Protein AF-A0A849US17-F1 (afdb_monomer_lite)

Foldseek 3Di:
DDDDDDPPPPPPPPPPPPPPPPAQWEWEAALQWIDIVNHTCRPFQFLVSVCVRLDDFDDWDFDCWIWTHRQVAFKIWTFHDDPSHGPRHTFKIKFFQDDDPDDPRGHNDHHPHWYYYHHDTDHQAQAPVNCCVVLVVWDWDDDPDPQWIWTDDNQKIKIFHADPVRTGGMIMMGGRPDD

Radius of gyration: 21.94 Å; chains: 1; bounding box: 44×70×73 Å

pLDDT: mean 89.47, std 14.41, range [40.84, 98.69]

Sequence (179 aa):
MKFLFSLLTFFLFQYSNAQFASSKMQVTIKDGKVKLNKKDVSKEWKLATFTAVIDTFCRKKEGTNKIYTYDNIGVVLFEQTMNKIPTGLVSEFQLYLDGVESNKIVPKSFYEGKLTIEKMDITRNTTIEELRKKLAFFKEIETDEDDKYRFSKDGIYIYFLYNATKKLSKVTFGKDLVK

Secondary structure (DSSP, 8-state):
----------------------PPPEEEEETTEEEETTEE-TTT-BHHHHHHHH---SEEE-SSEEEEEEGGGTEEEEEEEETTEEEEEEEEEEEE-S-----TTS-SS---SEEEETTEEE-TT--HHHHHHHTTTSEEE--SSTTEEEEEETTEEEEEEE-TTS-EEEEEEEE----

Structure (mmCIF, N/CA/C/O backbone):
data_AF-A0A849US17-F1
#
_entry.id   AF-A0A849US17-F1
#
loop_
_atom_site.group_PDB
_atom_site.id
_atom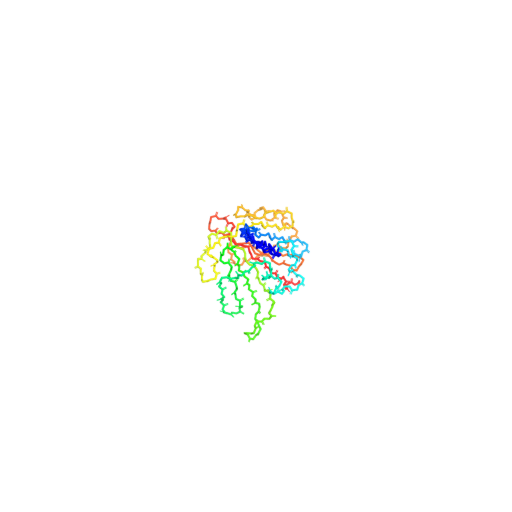_site.type_symbol
_atom_site.label_atom_id
_atom_site.label_alt_id
_atom_site.label_comp_id
_atom_site.label_asym_id
_atom_site.label_entity_id
_atom_site.label_seq_id
_atom_site.pdbx_PDB_ins_code
_atom_site.Cartn_x
_atom_site.Cartn_y
_atom_site.Cartn_z
_atom_site.occupancy
_atom_site.B_iso_or_equiv
_atom_site.auth_seq_id
_atom_site.auth_comp_id
_atom_site.auth_asym_id
_atom_site.auth_atom_id
_atom_site.pdbx_PDB_model_num
ATOM 1 N N . MET A 1 1 ? -21.268 -54.179 -53.912 1.00 40.84 1 MET A N 1
ATOM 2 C CA . MET A 1 1 ? -21.354 -52.706 -53.798 1.00 40.84 1 MET A CA 1
ATOM 3 C C . MET A 1 1 ? -21.299 -52.329 -52.323 1.00 40.84 1 MET A C 1
ATOM 5 O O . MET A 1 1 ? -22.245 -52.621 -51.609 1.00 40.84 1 MET A O 1
ATOM 9 N N . LYS A 1 2 ? -20.170 -51.789 -51.842 1.00 46.28 2 LYS A N 1
ATOM 10 C CA . LYS A 1 2 ? -19.992 -51.326 -50.454 1.00 46.28 2 LYS A CA 1
ATOM 11 C C . LYS A 1 2 ? -20.189 -49.807 -50.429 1.00 46.28 2 LYS A C 1
ATOM 13 O O . LYS A 1 2 ? -19.386 -49.096 -51.022 1.00 46.28 2 LYS A O 1
ATOM 18 N N . PHE A 1 3 ? -21.257 -49.336 -49.789 1.00 49.91 3 PHE A N 1
ATOM 19 C CA . PHE A 1 3 ? -21.486 -47.916 -49.512 1.00 49.91 3 PHE A CA 1
ATOM 20 C C . PHE A 1 3 ? -20.742 -47.546 -48.224 1.00 49.91 3 PHE A C 1
ATOM 22 O O . PHE A 1 3 ? -21.048 -48.073 -47.156 1.00 49.91 3 PHE A O 1
ATOM 29 N N . LEU A 1 4 ? -19.727 -46.690 -48.342 1.00 58.16 4 LEU A N 1
ATOM 30 C CA . LEU A 1 4 ? -18.920 -46.213 -47.224 1.00 58.16 4 LEU A CA 1
ATOM 31 C C . LEU A 1 4 ? -19.594 -44.967 -46.626 1.00 58.16 4 LEU A C 1
ATOM 33 O O . LEU A 1 4 ? -19.618 -43.903 -47.240 1.00 58.16 4 LEU A O 1
ATOM 37 N N . PHE A 1 5 ? -20.169 -45.130 -45.437 1.00 52.62 5 PHE A N 1
ATOM 38 C CA . PHE A 1 5 ? -20.677 -44.054 -44.588 1.00 52.62 5 PHE A CA 1
ATOM 39 C C . PHE A 1 5 ? -19.488 -43.244 -44.050 1.00 52.62 5 PHE A C 1
ATOM 41 O O . PHE A 1 5 ? -18.751 -43.726 -43.192 1.00 52.62 5 PHE A O 1
ATOM 48 N N . SER A 1 6 ? -19.293 -42.017 -44.537 1.00 55.62 6 SER A N 1
ATOM 49 C CA . SER A 1 6 ? -18.370 -41.059 -43.921 1.00 55.62 6 SER A CA 1
ATOM 50 C C . SER A 1 6 ? -19.176 -40.121 -43.027 1.00 55.62 6 SER A C 1
ATOM 52 O O . SER A 1 6 ? -19.720 -39.117 -43.482 1.00 55.62 6 SER A O 1
ATOM 54 N N . LEU A 1 7 ? -19.303 -40.494 -41.752 1.00 56.94 7 LEU A N 1
ATOM 55 C CA . LEU A 1 7 ? -19.938 -39.682 -40.718 1.00 56.94 7 LEU A CA 1
ATOM 56 C C . LEU A 1 7 ? -18.954 -38.575 -40.305 1.00 56.94 7 LEU A C 1
ATOM 58 O O . LEU A 1 7 ? -18.021 -38.801 -39.539 1.00 56.94 7 LEU A O 1
ATOM 62 N N . LEU A 1 8 ? -19.131 -37.387 -40.882 1.00 54.72 8 LEU A N 1
ATOM 63 C CA . LEU A 1 8 ? -18.351 -36.193 -40.575 1.00 54.72 8 LEU A CA 1
ATOM 64 C C . LEU A 1 8 ? -18.860 -35.590 -39.256 1.00 54.72 8 LEU A C 1
ATOM 66 O O . LEU A 1 8 ? -19.790 -34.786 -39.239 1.00 54.72 8 LEU A O 1
ATOM 70 N N . THR A 1 9 ? -18.280 -36.010 -38.134 1.00 58.69 9 THR A N 1
ATOM 71 C CA . THR A 1 9 ? -18.615 -35.480 -36.807 1.00 58.69 9 THR A CA 1
ATOM 72 C C . THR A 1 9 ? -17.998 -34.089 -36.641 1.00 58.69 9 THR A C 1
ATOM 74 O O . THR A 1 9 ? -16.831 -33.941 -36.285 1.00 58.69 9 THR A O 1
ATOM 77 N N . PHE A 1 10 ? -18.785 -33.052 -36.925 1.00 57.28 10 PHE A N 1
ATOM 78 C CA . PHE A 1 10 ? -18.438 -31.658 -36.653 1.00 57.28 10 PHE A CA 1
ATOM 79 C C . PHE A 1 10 ? -18.454 -31.429 -35.129 1.00 57.28 10 PHE A C 1
ATOM 81 O O . PHE A 1 10 ? -19.503 -31.195 -34.529 1.00 57.28 10 PHE A O 1
ATOM 88 N N . PHE A 1 11 ? -17.292 -31.531 -34.479 1.00 61.31 11 PHE A N 1
ATOM 89 C CA . PHE A 1 11 ? -17.113 -31.086 -33.095 1.00 61.31 11 PHE A C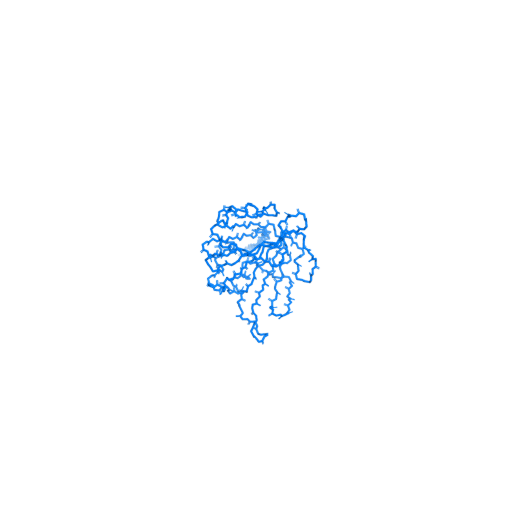A 1
ATOM 90 C C . PHE A 1 11 ? -17.158 -29.553 -33.074 1.00 61.31 11 PHE A C 1
ATOM 92 O O . PHE A 1 11 ? -16.154 -28.872 -33.282 1.00 61.31 11 PHE A O 1
ATOM 99 N N . LEU A 1 12 ? -18.350 -29.001 -32.845 1.00 53.06 12 LEU A N 1
ATOM 100 C CA . LEU A 1 12 ? -18.535 -27.605 -32.466 1.00 53.06 12 LEU A CA 1
ATOM 101 C C . LEU A 1 12 ? -17.894 -27.399 -31.087 1.00 53.06 12 LEU A C 1
ATOM 103 O O . LEU A 1 12 ? -18.535 -27.584 -30.055 1.00 53.06 12 LEU A O 1
ATOM 107 N N . PHE A 1 13 ? -16.612 -27.029 -31.070 1.00 58.12 13 PHE A N 1
ATOM 108 C CA . PHE A 1 13 ? -15.973 -26.449 -29.894 1.00 58.12 13 PHE A CA 1
ATOM 109 C C . PHE A 1 13 ? -16.652 -25.110 -29.609 1.00 58.12 13 PHE A C 1
ATOM 111 O O . PHE A 1 13 ? -16.282 -24.069 -30.152 1.00 58.12 13 PHE A O 1
ATOM 118 N N . GLN A 1 14 ? -17.680 -25.139 -28.762 1.00 56.31 14 GLN A N 1
ATOM 119 C CA . GLN A 1 14 ? -18.160 -23.934 -28.111 1.00 56.31 14 GLN A CA 1
ATOM 120 C C . GLN A 1 14 ? -17.055 -23.464 -27.168 1.00 56.31 14 GLN A C 1
ATOM 122 O O . GLN A 1 14 ? -16.925 -23.938 -26.041 1.00 56.31 14 GLN A O 1
ATOM 127 N N . TYR A 1 15 ? -16.216 -22.552 -27.659 1.00 57.41 15 TYR A N 1
ATOM 128 C CA . TYR A 1 15 ? -15.386 -21.721 -26.805 1.00 57.41 15 TYR A CA 1
ATOM 129 C C . TYR A 1 15 ? -16.328 -20.832 -25.999 1.00 57.41 15 TYR A C 1
ATOM 131 O O . TYR A 1 15 ? -16.672 -19.720 -26.398 1.00 57.41 15 TYR A O 1
ATOM 139 N N . SER A 1 16 ? -16.784 -21.354 -24.864 1.00 57.00 16 SER A N 1
ATOM 140 C CA . SER A 1 16 ? -17.356 -20.549 -23.801 1.00 57.00 16 SER A CA 1
ATOM 141 C C . SER A 1 16 ? -16.271 -19.565 -23.387 1.00 57.00 16 SER A C 1
ATOM 143 O O . SER A 1 16 ? -15.358 -19.914 -22.638 1.00 57.00 16 SER A O 1
ATOM 145 N N . ASN A 1 17 ? -16.341 -18.343 -23.913 1.00 51.09 17 ASN A N 1
ATOM 146 C CA . ASN A 1 17 ? -15.622 -17.207 -23.364 1.00 51.09 17 ASN A CA 1
ATOM 147 C C . ASN A 1 17 ? -16.174 -17.003 -21.956 1.00 51.09 17 ASN A C 1
ATOM 149 O O . ASN A 1 17 ? -17.122 -16.247 -21.751 1.00 51.09 17 ASN A O 1
ATOM 153 N N . ALA A 1 18 ? -15.626 -17.737 -20.988 1.00 55.88 18 ALA A N 1
ATOM 154 C CA . ALA A 1 18 ? -15.801 -17.426 -19.591 1.00 55.88 18 ALA A CA 1
ATOM 155 C C . ALA A 1 18 ? -15.262 -16.005 -19.436 1.00 55.88 18 ALA A C 1
ATOM 157 O O . ALA A 1 18 ? -14.050 -15.789 -19.431 1.00 55.88 18 ALA A O 1
ATOM 158 N N . GLN A 1 19 ? -16.166 -15.023 -19.396 1.00 47.62 19 GLN A N 1
ATOM 159 C CA . GLN A 1 19 ? -15.851 -13.707 -18.873 1.00 47.62 19 GLN A CA 1
ATOM 160 C C . GLN A 1 19 ? -15.371 -13.968 -17.454 1.00 47.62 19 GLN A C 1
ATOM 162 O O . GLN A 1 19 ? -16.170 -14.188 -16.544 1.00 47.62 19 GLN A O 1
ATOM 167 N N . PHE A 1 20 ? -14.052 -14.038 -17.285 1.00 50.91 20 PHE A N 1
ATOM 168 C CA . PHE A 1 20 ? -13.435 -14.027 -15.979 1.00 50.91 20 PHE A CA 1
ATOM 169 C C . PHE A 1 20 ? -13.893 -12.722 -15.344 1.00 50.91 20 PHE A C 1
ATOM 171 O O . PHE A 1 20 ? -13.407 -11.645 -15.689 1.00 50.91 20 PHE A O 1
ATOM 178 N N . ALA A 1 21 ? -14.895 -12.811 -14.469 1.00 53.50 21 ALA A N 1
ATOM 179 C CA . ALA A 1 21 ? -15.213 -11.735 -13.560 1.00 53.50 21 ALA A CA 1
ATOM 180 C C . ALA A 1 21 ? -13.905 -11.456 -12.825 1.00 53.50 21 ALA A C 1
ATOM 182 O O . ALA A 1 21 ? -13.436 -12.305 -12.066 1.00 53.50 21 ALA A O 1
ATOM 183 N N . SER A 1 22 ? -13.268 -10.330 -13.153 1.00 60.19 22 SER A N 1
ATOM 184 C CA . SER A 1 22 ? -12.013 -9.924 -12.537 1.00 60.19 22 SER A CA 1
ATOM 185 C C . SER A 1 22 ? -12.240 -9.922 -11.033 1.00 60.19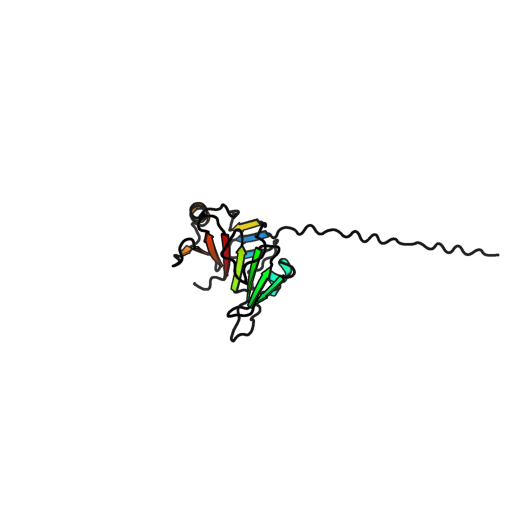 22 SER A C 1
ATOM 187 O O . SER A 1 22 ? -12.990 -9.097 -10.502 1.00 60.19 22 SER A O 1
ATOM 189 N N . SER A 1 23 ? -11.696 -10.927 -10.346 1.00 71.69 23 SER A N 1
ATOM 190 C CA . SER A 1 23 ? -11.844 -11.028 -8.905 1.00 71.69 23 SER A CA 1
ATOM 191 C C . SER A 1 23 ? -11.156 -9.808 -8.314 1.00 71.69 23 SER A C 1
ATOM 193 O O . SER A 1 23 ? -9.948 -9.641 -8.502 1.00 71.69 23 SER A O 1
ATOM 195 N N . LYS A 1 24 ? -11.917 -8.947 -7.630 1.00 90.31 24 LYS A N 1
ATOM 196 C CA . LYS A 1 24 ? -11.373 -7.749 -6.985 1.00 90.31 24 LYS A CA 1
ATOM 197 C C . LYS A 1 24 ? -10.162 -8.135 -6.131 1.00 90.31 24 LYS A C 1
ATOM 199 O O . LYS A 1 24 ? -10.240 -9.074 -5.339 1.00 90.31 24 LYS A O 1
ATOM 204 N N . MET A 1 25 ? -9.046 -7.427 -6.312 1.00 94.50 25 MET A N 1
ATOM 205 C CA . MET A 1 25 ? -7.788 -7.745 -5.635 1.00 94.50 25 MET A CA 1
ATOM 206 C C . MET A 1 25 ? -7.960 -7.686 -4.109 1.00 94.50 25 MET A C 1
ATOM 208 O O . MET A 1 25 ? -8.595 -6.778 -3.578 1.00 94.50 25 MET A O 1
ATOM 212 N N . GLN A 1 26 ? -7.387 -8.650 -3.394 1.00 97.25 26 GLN A N 1
ATOM 213 C CA . GLN A 1 26 ? -7.328 -8.664 -1.937 1.00 97.25 26 GLN A CA 1
ATOM 214 C C . GLN A 1 26 ? -5.890 -8.446 -1.473 1.00 97.25 26 GLN A C 1
ATOM 216 O O . GLN A 1 26 ? -4.991 -9.182 -1.878 1.00 97.25 26 GLN A O 1
ATOM 221 N N . VAL A 1 27 ? -5.694 -7.496 -0.563 1.00 98.25 27 VAL A N 1
ATOM 222 C CA . VAL A 1 27 ? -4.427 -7.230 0.120 1.00 98.25 27 VAL A CA 1
ATOM 223 C C . VAL A 1 27 ? -4.577 -7.573 1.596 1.00 98.25 27 VAL A C 1
ATOM 225 O O . VAL A 1 27 ? -5.538 -7.171 2.250 1.00 98.25 27 VAL A O 1
ATOM 228 N N . THR A 1 28 ? -3.634 -8.331 2.142 1.00 98.56 28 THR A N 1
ATOM 229 C CA . THR A 1 28 ? -3.574 -8.632 3.576 1.00 98.56 28 THR A CA 1
ATOM 230 C C . THR A 1 28 ? -2.171 -8.386 4.101 1.00 98.56 28 THR A C 1
ATOM 232 O O . THR A 1 28 ? -1.224 -8.973 3.584 1.00 98.56 28 THR A O 1
ATOM 235 N N . ILE A 1 29 ? -2.045 -7.560 5.137 1.00 98.38 29 ILE A N 1
ATOM 236 C CA . ILE A 1 29 ? -0.789 -7.303 5.848 1.00 98.38 29 ILE A CA 1
ATOM 237 C C . ILE A 1 29 ? -0.943 -7.847 7.264 1.00 98.38 29 ILE A C 1
ATOM 239 O O . ILE A 1 29 ? -1.827 -7.398 7.982 1.00 98.38 29 ILE A O 1
ATOM 243 N N . LYS A 1 30 ? -0.147 -8.836 7.663 1.00 98.12 30 LYS A N 1
ATOM 244 C CA . LYS A 1 30 ? -0.261 -9.478 8.981 1.00 98.12 30 LYS A CA 1
ATOM 245 C C . LYS A 1 30 ? 1.071 -10.087 9.402 1.00 98.12 30 LYS A C 1
ATOM 247 O O . LYS A 1 30 ? 1.660 -10.814 8.603 1.00 98.12 30 LYS A O 1
ATOM 252 N N . ASP A 1 31 ? 1.504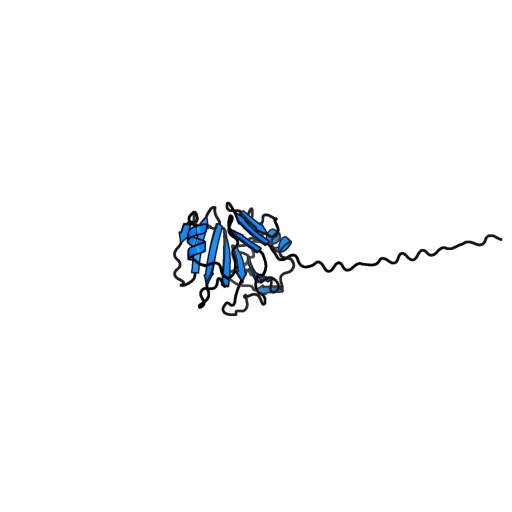 -9.840 10.640 1.00 96.31 31 ASP A N 1
ATOM 253 C CA . ASP A 1 31 ? 2.729 -10.423 11.219 1.00 96.31 31 ASP A CA 1
ATOM 254 C C . ASP A 1 31 ? 3.959 -10.242 10.299 1.00 96.31 31 ASP A C 1
ATOM 256 O O . ASP A 1 31 ? 4.653 -11.201 9.950 1.00 96.31 31 ASP A O 1
ATOM 260 N N . GLY A 1 32 ? 4.157 -9.019 9.792 1.00 95.00 32 GLY A N 1
ATOM 261 C CA . GLY A 1 32 ? 5.248 -8.675 8.867 1.00 95.00 32 GLY A CA 1
ATOM 262 C C . GLY A 1 32 ? 5.119 -9.246 7.449 1.00 95.00 32 GLY A C 1
ATOM 263 O O . GLY A 1 32 ? 6.008 -9.050 6.622 1.00 95.00 32 GLY A O 1
ATOM 264 N N . LYS A 1 33 ? 4.024 -9.950 7.134 1.00 97.44 33 LYS A N 1
ATOM 265 C CA . LYS A 1 33 ? 3.792 -10.556 5.818 1.00 97.44 33 LYS A CA 1
ATOM 266 C C . LYS A 1 33 ? 2.760 -9.789 5.019 1.00 97.44 33 LYS A C 1
ATOM 268 O O . LYS A 1 33 ? 1.726 -9.389 5.544 1.00 97.44 33 LYS A O 1
ATOM 273 N N . VAL A 1 34 ? 3.003 -9.681 3.720 1.00 98.12 34 VAL A N 1
ATOM 274 C CA . VAL A 1 34 ? 2.078 -9.104 2.740 1.00 98.12 34 VAL A CA 1
ATOM 275 C C . VAL A 1 34 ? 1.605 -10.209 1.812 1.00 98.12 34 VAL A C 1
ATOM 277 O O . VAL A 1 34 ? 2.415 -10.912 1.203 1.00 98.12 34 VAL A O 1
ATOM 280 N N . LYS A 1 35 ? 0.287 -10.346 1.677 1.00 98.12 35 LYS A N 1
ATOM 281 C CA . LYS A 1 35 ? -0.354 -11.254 0.729 1.00 98.12 35 LYS A CA 1
ATOM 282 C C . LYS A 1 35 ? -1.221 -10.488 -0.257 1.00 98.12 35 LYS A C 1
ATOM 284 O O . LYS A 1 35 ? -2.025 -9.657 0.155 1.00 98.12 35 LYS A O 1
ATOM 289 N N . LEU A 1 36 ? -1.106 -10.843 -1.533 1.00 96.88 36 LEU A N 1
ATOM 290 C CA . LEU A 1 36 ? -1.983 -10.395 -2.614 1.00 96.88 36 LEU A CA 1
ATOM 291 C C . LEU A 1 36 ? -2.755 -11.608 -3.131 1.00 96.88 36 LEU A C 1
ATOM 293 O O . LEU A 1 36 ? -2.137 -12.614 -3.475 1.00 96.88 36 LEU A O 1
ATOM 297 N N . ASN A 1 37 ? -4.089 -11.566 -3.137 1.00 95.62 37 ASN A N 1
ATOM 298 C CA . ASN A 1 37 ? -4.948 -12.699 -3.520 1.00 95.62 37 ASN A CA 1
ATOM 299 C C . ASN A 1 37 ? -4.493 -14.029 -2.883 1.00 95.62 37 ASN A C 1
ATOM 301 O O . ASN A 1 37 ? -4.395 -15.059 -3.545 1.00 95.62 37 ASN A O 1
ATOM 305 N N . LYS A 1 38 ? -4.178 -13.996 -1.578 1.00 95.19 38 LYS A N 1
ATOM 306 C CA . LYS A 1 38 ? -3.654 -15.117 -0.764 1.00 95.19 38 LYS A CA 1
ATOM 307 C C . LYS A 1 38 ? -2.201 -15.544 -1.049 1.00 95.19 38 LYS A C 1
ATOM 309 O O . LYS A 1 38 ? -1.659 -16.307 -0.248 1.00 95.19 38 LYS A O 1
ATOM 314 N N . LYS A 1 39 ? -1.544 -15.039 -2.098 1.00 96.31 39 LYS A N 1
ATOM 315 C CA . LYS A 1 39 ? -0.124 -15.299 -2.391 1.00 96.31 39 LYS A CA 1
ATOM 316 C C . LYS A 1 39 ? 0.774 -14.375 -1.571 1.00 96.31 39 LYS A C 1
ATOM 318 O O . LYS A 1 39 ? 0.600 -13.163 -1.611 1.00 96.31 39 LYS A O 1
ATOM 323 N N . ASP A 1 40 ? 1.731 -14.940 -0.840 1.00 97.19 40 ASP A N 1
ATOM 324 C CA . ASP A 1 40 ? 2.730 -14.163 -0.094 1.00 97.19 40 ASP A CA 1
ATOM 325 C C . ASP A 1 40 ? 3.726 -13.503 -1.057 1.00 97.19 40 ASP A C 1
ATOM 327 O O . ASP A 1 40 ? 4.361 -14.183 -1.865 1.00 97.19 40 ASP A O 1
ATOM 331 N N . VAL A 1 41 ? 3.838 -12.176 -0.979 1.00 96.56 41 VAL A N 1
ATOM 332 C CA . VAL A 1 41 ? 4.725 -11.359 -1.825 1.00 96.56 41 VAL A CA 1
ATOM 333 C C . VAL A 1 41 ? 5.873 -10.715 -1.038 1.00 96.56 41 VAL A C 1
ATOM 335 O O . VAL A 1 41 ? 6.799 -10.152 -1.621 1.00 96.56 41 VAL A O 1
ATOM 338 N N . SER A 1 42 ? 5.842 -10.824 0.290 1.00 92.94 42 SER A N 1
ATOM 339 C CA . SER A 1 42 ? 6.719 -10.086 1.208 1.00 92.94 42 SER A CA 1
ATOM 340 C C . SER A 1 42 ? 8.060 -10.750 1.497 1.00 92.94 42 SER A C 1
ATOM 342 O O . SER A 1 42 ? 8.980 -10.081 1.959 1.00 92.94 42 SER A O 1
ATOM 344 N N . LYS A 1 43 ? 8.205 -12.050 1.210 1.00 91.12 43 LYS A N 1
ATOM 345 C CA . LYS A 1 43 ? 9.434 -12.795 1.532 1.00 91.12 43 LYS A CA 1
ATOM 346 C C . LYS A 1 43 ? 10.679 -12.189 0.876 1.00 91.12 43 LYS A C 1
ATOM 348 O O . LYS A 1 43 ? 11.729 -12.109 1.501 1.00 91.12 43 LYS A O 1
ATOM 353 N N . GLU A 1 44 ? 10.558 -11.778 -0.383 1.00 91.44 44 GLU A N 1
ATOM 354 C CA . GLU A 1 44 ? 11.695 -11.299 -1.181 1.00 91.44 44 GLU A CA 1
ATOM 355 C C . GLU A 1 44 ? 11.446 -9.936 -1.824 1.00 91.44 44 GLU A C 1
ATOM 357 O O . GLU A 1 44 ? 12.349 -9.397 -2.452 1.00 91.44 44 GLU A O 1
ATOM 362 N N . TRP A 1 45 ? 10.228 -9.393 -1.714 1.00 96.75 45 TRP A N 1
ATOM 363 C CA . TRP A 1 45 ? 9.833 -8.142 -2.364 1.00 96.75 45 TRP A CA 1
ATOM 364 C C . TRP A 1 45 ? 10.112 -8.101 -3.881 1.00 96.75 45 TRP A C 1
ATOM 366 O O . TRP A 1 45 ? 10.237 -7.035 -4.467 1.00 96.75 45 TRP A O 1
ATOM 376 N N . LYS A 1 46 ? 10.205 -9.256 -4.554 1.00 97.31 46 LYS A N 1
ATOM 377 C CA . LYS A 1 46 ? 10.505 -9.323 -5.991 1.00 97.31 46 LYS A CA 1
ATOM 378 C C . LYS A 1 46 ? 9.342 -8.800 -6.822 1.00 97.31 46 LYS A C 1
ATOM 380 O O . LYS A 1 46 ? 8.236 -9.328 -6.715 1.00 97.31 46 LYS A O 1
ATOM 385 N N . LEU A 1 47 ? 9.613 -7.875 -7.738 1.00 96.31 47 LEU A N 1
ATOM 386 C CA . LEU A 1 47 ? 8.642 -7.317 -8.682 1.00 96.31 47 LEU A CA 1
ATOM 387 C C . LEU A 1 47 ? 7.859 -8.412 -9.415 1.00 96.31 47 LEU A C 1
ATOM 389 O O . LEU A 1 47 ? 6.636 -8.338 -9.480 1.00 96.31 47 LEU A O 1
ATOM 393 N N . ALA A 1 48 ? 8.543 -9.460 -9.885 1.00 95.62 48 ALA A N 1
ATOM 394 C CA . ALA A 1 48 ? 7.918 -10.592 -10.574 1.00 95.62 48 ALA A CA 1
ATOM 395 C C . ALA A 1 48 ? 6.829 -11.290 -9.735 1.00 95.62 48 ALA A C 1
ATOM 397 O O . ALA A 1 48 ? 5.838 -11.780 -10.272 1.00 95.62 48 ALA A O 1
ATOM 398 N N . THR A 1 49 ? 6.984 -11.326 -8.409 1.00 95.44 49 THR A N 1
ATOM 399 C CA . THR A 1 49 ? 5.997 -11.934 -7.511 1.00 95.44 49 THR A CA 1
ATOM 400 C C . THR A 1 49 ? 4.736 -11.079 -7.410 1.00 95.44 49 THR A C 1
ATOM 402 O O . THR A 1 49 ? 3.640 -11.638 -7.392 1.00 95.44 49 THR A O 1
ATOM 405 N N . PHE A 1 50 ? 4.883 -9.750 -7.386 1.00 95.88 50 PHE A N 1
ATOM 406 C CA . PHE A 1 50 ? 3.767 -8.801 -7.388 1.00 95.88 50 PHE A CA 1
ATOM 407 C C . PHE A 1 50 ? 3.047 -8.795 -8.740 1.00 95.88 50 PHE A C 1
ATOM 409 O O . PHE A 1 50 ? 1.834 -8.986 -8.794 1.00 95.88 50 PHE A O 1
ATOM 416 N N . THR A 1 51 ? 3.785 -8.641 -9.843 1.00 93.62 51 THR A N 1
ATOM 417 C CA . THR A 1 51 ? 3.205 -8.566 -11.194 1.00 93.62 51 THR A CA 1
ATOM 418 C C . THR A 1 51 ? 2.470 -9.848 -11.581 1.00 93.62 51 THR A C 1
ATOM 420 O O . THR A 1 51 ? 1.433 -9.776 -12.227 1.00 93.62 51 THR A O 1
ATOM 423 N N . ALA A 1 52 ? 2.930 -11.015 -11.116 1.00 92.44 52 ALA A N 1
ATOM 424 C CA . ALA A 1 52 ? 2.242 -12.288 -11.338 1.00 92.44 52 ALA A CA 1
ATOM 425 C C . ALA A 1 52 ? 0.858 -12.390 -10.662 1.00 92.44 52 ALA A C 1
ATOM 427 O O . ALA A 1 52 ? 0.126 -13.332 -10.952 1.00 92.44 52 ALA A O 1
ATOM 428 N N . VAL A 1 53 ? 0.510 -11.488 -9.735 1.00 91.88 53 VAL A N 1
ATOM 429 C CA . VAL A 1 53 ? -0.801 -11.472 -9.055 1.00 91.88 53 VAL A CA 1
ATOM 430 C C . VAL A 1 53 ? -1.716 -10.365 -9.576 1.00 91.88 53 VAL A C 1
ATOM 432 O O . VAL A 1 53 ? -2.930 -10.539 -9.597 1.00 91.88 53 VAL A O 1
ATOM 435 N N . ILE A 1 54 ? -1.138 -9.224 -9.952 1.00 88.31 54 ILE A N 1
ATOM 436 C CA . ILE A 1 54 ? -1.857 -7.971 -10.231 1.00 88.31 54 ILE A CA 1
ATOM 437 C C . ILE A 1 54 ? -2.268 -7.863 -11.718 1.00 88.31 54 ILE A C 1
ATOM 439 O O . ILE A 1 54 ? -2.988 -6.944 -12.093 1.00 88.31 54 ILE A O 1
ATOM 443 N N . ASP A 1 55 ? -1.880 -8.841 -12.546 1.00 77.31 55 ASP A N 1
ATOM 444 C CA . ASP A 1 55 ? -2.074 -8.860 -14.005 1.00 77.31 55 ASP A CA 1
ATOM 445 C C . ASP A 1 55 ? -1.287 -7.726 -14.706 1.00 77.31 55 ASP A C 1
ATOM 447 O O . ASP A 1 55 ? -0.265 -7.243 -14.206 1.00 77.31 55 ASP A O 1
ATOM 451 N N . THR A 1 56 ? -1.687 -7.348 -15.916 1.00 77.00 56 THR A N 1
ATOM 452 C CA . THR A 1 56 ? -0.940 -6.487 -16.827 1.00 77.00 56 THR A CA 1
ATOM 453 C C . THR A 1 56 ? -1.095 -5.014 -16.427 1.00 77.00 56 THR A C 1
ATOM 455 O O . THR A 1 56 ? -2.199 -4.476 -16.373 1.00 77.00 56 THR A O 1
ATOM 458 N N . PHE A 1 57 ? 0.022 -4.333 -16.145 1.00 77.19 57 PHE A N 1
ATOM 459 C CA . PHE A 1 57 ? 0.032 -2.894 -15.840 1.00 77.19 57 PHE A CA 1
ATOM 460 C C . PHE A 1 57 ? -0.300 -2.061 -17.088 1.00 77.19 57 PHE A C 1
ATOM 462 O O . PHE A 1 57 ? -0.038 -2.468 -18.219 1.00 77.19 57 PHE A O 1
ATOM 469 N N . CYS A 1 58 ? -0.809 -0.845 -16.882 1.00 79.62 58 CYS A N 1
ATOM 470 C CA . CYS A 1 58 ? -1.238 0.028 -17.978 1.00 79.62 58 CYS A CA 1
ATOM 471 C C . CYS A 1 58 ? -0.145 1.009 -18.404 1.00 79.62 58 CYS A C 1
ATOM 473 O O . CYS A 1 58 ? -0.030 1.352 -19.580 1.00 79.62 58 CYS A O 1
ATOM 475 N N . ARG A 1 59 ? 0.642 1.511 -17.446 1.00 92.44 59 ARG A N 1
ATOM 476 C CA . ARG A 1 59 ? 1.605 2.591 -17.687 1.00 92.44 59 ARG A CA 1
ATOM 477 C C . ARG A 1 59 ? 2.903 2.354 -16.928 1.00 92.44 59 ARG A C 1
ATOM 479 O O . ARG A 1 59 ? 2.900 1.819 -15.821 1.00 92.44 59 ARG A O 1
ATOM 486 N N . LYS A 1 60 ? 4.007 2.783 -17.539 1.00 91.62 60 LYS A N 1
ATOM 487 C CA . LYS A 1 60 ? 5.357 2.772 -16.966 1.00 91.62 60 LYS A CA 1
ATOM 488 C C . LYS A 1 60 ? 5.945 4.172 -17.004 1.00 91.62 60 LYS A C 1
ATOM 490 O O . LYS A 1 60 ? 5.745 4.894 -17.981 1.00 91.62 60 LYS A O 1
ATOM 495 N N . LYS A 1 61 ? 6.690 4.537 -15.965 1.00 91.88 61 LYS A N 1
ATOM 496 C CA . LYS A 1 61 ? 7.439 5.794 -15.910 1.00 91.88 61 LYS A CA 1
ATOM 497 C C . LYS A 1 61 ? 8.804 5.561 -15.271 1.00 91.88 61 LYS A C 1
ATOM 499 O O . LYS A 1 61 ? 8.894 4.914 -14.233 1.00 91.88 61 LYS A O 1
ATOM 504 N N . GLU A 1 62 ? 9.837 6.120 -15.888 1.00 88.50 62 GLU A N 1
ATOM 505 C CA . GLU A 1 62 ? 11.201 6.124 -15.355 1.00 88.50 62 GLU A CA 1
ATOM 506 C C . GLU A 1 62 ? 11.426 7.362 -14.461 1.00 88.50 62 GLU A C 1
ATOM 508 O O . GLU A 1 62 ? 10.817 8.420 -14.665 1.00 88.50 62 GLU A O 1
ATOM 513 N N . GLY A 1 63 ? 12.291 7.228 -13.457 1.00 86.06 63 GLY A N 1
ATOM 514 C CA . GLY A 1 63 ? 12.616 8.255 -12.465 1.00 86.06 63 GLY A CA 1
ATOM 515 C C . GLY A 1 63 ? 13.656 7.735 -11.468 1.00 86.06 63 GLY A C 1
ATOM 516 O O . GLY A 1 63 ? 14.426 6.839 -11.802 1.00 86.06 63 GLY A O 1
ATOM 517 N N . THR A 1 64 ? 13.668 8.252 -10.234 1.00 90.31 64 THR A N 1
ATOM 518 C CA . THR A 1 64 ? 14.486 7.674 -9.142 1.00 90.31 64 THR A CA 1
ATOM 519 C C . THR A 1 64 ? 14.124 6.210 -8.883 1.00 90.31 64 THR A C 1
ATOM 521 O O . THR A 1 64 ? 14.987 5.378 -8.623 1.00 90.31 64 THR A O 1
ATOM 524 N N . ASN A 1 65 ? 12.838 5.890 -9.014 1.00 93.56 65 ASN A N 1
ATOM 525 C CA . ASN A 1 65 ? 12.323 4.531 -9.074 1.00 93.56 65 ASN A CA 1
ATOM 526 C C . ASN A 1 65 ? 11.702 4.298 -10.449 1.00 93.56 65 ASN A C 1
ATOM 528 O O . ASN A 1 65 ? 11.240 5.245 -11.098 1.00 93.56 65 ASN A O 1
ATOM 532 N N . LYS A 1 66 ? 11.621 3.031 -10.853 1.00 95.62 66 LYS A N 1
ATOM 533 C CA . LYS A 1 66 ? 10.782 2.637 -11.980 1.00 95.62 66 LYS A CA 1
ATOM 534 C C . LYS A 1 66 ? 9.365 2.392 -11.480 1.00 95.62 66 LYS A C 1
ATOM 536 O O . LYS A 1 66 ? 9.157 1.656 -10.521 1.00 95.62 66 LYS A O 1
ATOM 541 N N . ILE A 1 67 ? 8.393 3.052 -12.096 1.00 96.88 67 ILE A N 1
ATOM 542 C CA . ILE A 1 67 ? 7.019 3.125 -11.592 1.00 96.88 67 ILE A CA 1
ATOM 543 C C . ILE A 1 67 ? 6.096 2.349 -12.524 1.00 96.88 67 ILE A C 1
ATOM 545 O O . ILE A 1 67 ? 6.119 2.565 -13.739 1.00 96.88 67 ILE A O 1
ATOM 549 N N . TYR A 1 68 ? 5.265 1.484 -11.948 1.00 96.38 68 TYR A N 1
ATOM 550 C CA . TYR A 1 68 ? 4.267 0.681 -12.650 1.00 96.38 68 TYR A CA 1
ATOM 551 C C . TYR A 1 68 ? 2.881 1.066 -12.141 1.00 96.38 68 TYR A C 1
ATOM 553 O O . TYR A 1 68 ? 2.564 0.831 -10.976 1.00 96.38 68 TYR A O 1
ATOM 561 N N . THR A 1 69 ? 2.055 1.649 -13.007 1.00 96.06 69 THR A N 1
ATOM 562 C CA . THR A 1 69 ? 0.691 2.063 -12.658 1.00 96.06 69 THR A CA 1
ATOM 563 C C . THR A 1 69 ? -0.329 1.110 -13.277 1.00 96.06 69 THR A C 1
ATOM 565 O O . THR A 1 69 ? -0.333 0.874 -14.491 1.00 96.06 69 THR A O 1
ATOM 568 N N . TYR A 1 70 ? -1.219 0.593 -12.435 1.00 95.19 70 TYR A N 1
ATOM 569 C CA . TYR A 1 70 ? -2.305 -0.315 -12.788 1.00 95.19 70 TYR A CA 1
ATOM 570 C C . TYR A 1 70 ? -3.621 0.452 -12.685 1.00 95.19 70 TYR A C 1
ATOM 572 O O . TYR A 1 70 ? -4.251 0.514 -11.627 1.00 95.19 70 TYR A O 1
ATOM 580 N N . ASP A 1 71 ? -3.998 1.085 -13.796 1.00 93.69 71 ASP A N 1
ATOM 581 C CA . ASP A 1 71 ? -5.079 2.070 -13.821 1.00 93.69 71 ASP A CA 1
ATOM 582 C C . ASP A 1 71 ? -6.410 1.493 -13.348 1.00 93.69 71 ASP A C 1
ATOM 584 O O . ASP A 1 71 ? -7.079 2.121 -12.536 1.00 93.69 71 ASP A O 1
ATOM 588 N N . ASN A 1 72 ? -6.743 0.284 -13.797 1.00 92.81 72 ASN A N 1
ATOM 589 C CA . ASN A 1 72 ? -8.063 -0.322 -13.607 1.00 92.81 72 ASN A CA 1
ATOM 590 C C . ASN A 1 72 ? -8.345 -0.794 -12.173 1.00 92.81 72 ASN A C 1
ATOM 592 O O . ASN A 1 72 ? -9.472 -1.166 -11.867 1.00 92.81 72 ASN A O 1
ATOM 596 N N . ILE A 1 73 ? -7.3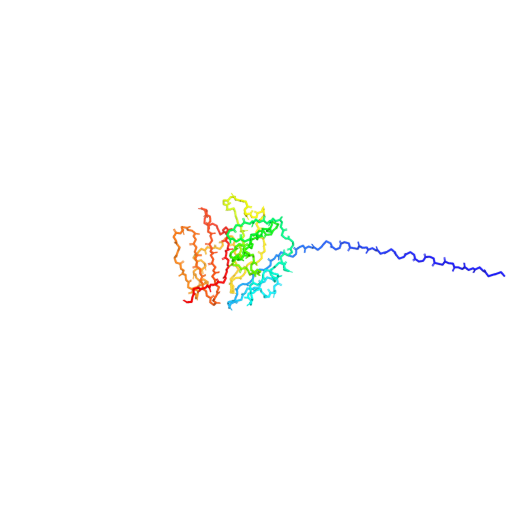30 -0.833 -11.308 1.00 94.31 73 ILE A N 1
ATOM 597 C CA . ILE A 1 73 ? -7.445 -1.381 -9.947 1.00 94.31 73 ILE A CA 1
ATOM 598 C C . ILE A 1 73 ? -6.903 -0.432 -8.872 1.00 94.31 73 ILE A C 1
ATOM 600 O O . ILE A 1 73 ? -6.814 -0.823 -7.711 1.00 94.31 73 ILE A O 1
ATOM 604 N N . GLY A 1 74 ? -6.498 0.787 -9.240 1.00 95.25 74 GLY A N 1
ATOM 605 C CA . GLY A 1 74 ? -6.024 1.780 -8.275 1.00 95.25 74 GLY A CA 1
ATOM 606 C C . GLY A 1 74 ? -4.707 1.434 -7.586 1.00 95.25 74 GLY A C 1
ATOM 607 O O . GLY A 1 74 ? -4.541 1.750 -6.409 1.00 95.25 74 GLY A O 1
ATOM 608 N N . VAL A 1 75 ? -3.773 0.786 -8.294 1.00 96.69 75 VAL A N 1
ATOM 609 C CA . VAL A 1 75 ? -2.484 0.341 -7.731 1.00 96.69 75 VAL A CA 1
ATOM 610 C C . VAL A 1 75 ? -1.304 1.024 -8.411 1.00 96.69 75 VAL A C 1
ATOM 612 O O . VAL A 1 75 ? -1.279 1.184 -9.634 1.00 96.69 75 VAL A O 1
ATOM 615 N N . VAL A 1 76 ? -0.279 1.355 -7.624 1.00 97.12 76 VAL A N 1
ATOM 616 C CA . VAL A 1 76 ? 1.045 1.746 -8.124 1.00 97.12 76 VAL A CA 1
ATOM 617 C C . VAL A 1 76 ? 2.131 0.938 -7.416 1.00 97.12 76 VAL A C 1
ATOM 619 O O . VAL A 1 76 ? 2.115 0.814 -6.193 1.00 97.12 76 VAL A O 1
ATOM 622 N N . LEU A 1 77 ? 3.088 0.412 -8.181 1.00 97.25 77 LEU A N 1
ATOM 623 C CA . LEU A 1 77 ? 4.312 -0.204 -7.667 1.00 97.25 77 LEU A CA 1
ATOM 624 C C . LEU A 1 77 ? 5.521 0.662 -7.987 1.00 97.25 77 LEU A C 1
ATOM 626 O O . LEU A 1 77 ? 5.649 1.180 -9.099 1.00 97.25 77 LEU A O 1
ATOM 630 N N . PHE A 1 78 ? 6.443 0.730 -7.037 1.00 97.56 78 PHE A N 1
ATOM 631 C CA . PHE A 1 78 ? 7.746 1.352 -7.207 1.00 97.56 78 PHE A CA 1
ATOM 632 C C . PHE A 1 78 ? 8.807 0.264 -7.141 1.00 97.56 78 PHE A C 1
ATOM 634 O O . PHE A 1 78 ? 8.924 -0.441 -6.143 1.00 97.56 78 PHE A O 1
ATOM 641 N N . GLU A 1 79 ? 9.567 0.110 -8.217 1.00 97.19 79 GLU A N 1
ATOM 642 C CA . GLU A 1 79 ? 10.748 -0.738 -8.261 1.00 97.19 79 GLU A CA 1
ATOM 643 C C . GLU A 1 79 ? 11.983 0.105 -7.950 1.00 97.19 79 GLU A C 1
ATOM 645 O O . GLU A 1 79 ? 12.221 1.150 -8.570 1.00 97.19 79 GLU A O 1
ATOM 650 N N . GLN A 1 80 ? 12.775 -0.376 -6.997 1.00 96.19 80 GLN A N 1
ATOM 651 C CA . GLN A 1 80 ? 14.039 0.229 -6.624 1.00 96.19 80 GLN A CA 1
ATOM 652 C C . GLN A 1 80 ? 14.999 0.203 -7.813 1.00 96.19 80 GLN A C 1
ATOM 654 O O . GLN A 1 80 ? 15.195 -0.838 -8.452 1.00 96.19 80 GLN A O 1
ATOM 659 N N . THR A 1 81 ? 15.662 1.331 -8.056 1.00 95.69 81 THR A N 1
ATOM 660 C CA . THR A 1 81 ? 16.795 1.398 -8.981 1.00 95.69 81 THR A CA 1
ATOM 661 C C . THR A 1 81 ? 18.099 1.638 -8.226 1.00 95.69 81 THR A C 1
ATOM 663 O O . THR A 1 81 ? 18.122 2.273 -7.172 1.00 95.69 81 THR A O 1
ATOM 666 N N . MET A 1 82 ? 19.198 1.112 -8.759 1.00 94.88 82 MET A N 1
ATOM 667 C CA . MET A 1 82 ? 20.554 1.354 -8.273 1.00 94.88 82 MET A CA 1
ATOM 668 C C . MET A 1 82 ? 21.401 1.775 -9.466 1.00 94.88 82 MET A C 1
ATOM 670 O O . MET A 1 82 ? 21.460 1.057 -10.460 1.00 94.88 82 MET A O 1
ATOM 674 N N . ASN A 1 83 ? 21.997 2.969 -9.417 1.00 93.81 83 ASN A N 1
ATOM 675 C CA . ASN A 1 83 ? 22.695 3.561 -10.566 1.00 93.81 83 ASN A CA 1
ATOM 676 C C . ASN A 1 83 ? 21.829 3.594 -11.843 1.00 93.81 83 ASN A C 1
ATOM 678 O O . ASN A 1 83 ? 22.317 3.331 -12.938 1.00 93.81 83 ASN A O 1
ATOM 682 N N . LYS A 1 84 ? 20.530 3.907 -11.692 1.00 92.44 84 LYS A N 1
ATOM 683 C CA . LYS A 1 84 ? 19.507 3.903 -12.760 1.00 92.44 84 LYS A CA 1
ATOM 684 C C . LYS A 1 84 ? 19.202 2.522 -13.364 1.00 92.44 84 LYS A C 1
ATOM 686 O O . LYS A 1 84 ? 18.479 2.443 -14.352 1.00 92.44 84 LYS A O 1
ATOM 691 N N . ILE A 1 85 ? 19.713 1.440 -12.776 1.00 94.69 85 ILE A N 1
ATOM 692 C CA . ILE A 1 85 ? 19.421 0.067 -13.194 1.00 94.69 85 ILE A CA 1
ATOM 693 C C . ILE A 1 85 ? 18.320 -0.497 -12.283 1.00 94.69 85 ILE A C 1
ATOM 695 O O . ILE A 1 85 ? 18.489 -0.478 -11.059 1.00 94.69 85 ILE A O 1
ATOM 699 N N . PRO A 1 86 ? 17.190 -0.983 -12.831 1.00 96.25 86 PRO A N 1
ATOM 700 C CA . PRO A 1 86 ? 16.144 -1.626 -12.041 1.00 96.25 86 PRO A CA 1
ATOM 701 C C . PRO A 1 86 ? 16.661 -2.893 -11.349 1.00 96.25 86 PRO A C 1
ATOM 703 O O . PRO A 1 86 ? 17.331 -3.721 -11.965 1.00 96.25 86 PRO A O 1
ATOM 706 N N . THR A 1 87 ? 16.366 -3.035 -10.059 1.00 97.50 87 THR A N 1
ATOM 707 C CA . THR A 1 87 ? 16.889 -4.134 -9.224 1.00 97.50 87 THR A CA 1
ATOM 708 C C . THR A 1 87 ? 16.003 -5.380 -9.228 1.00 97.50 87 THR A C 1
ATOM 710 O O . THR A 1 87 ? 16.391 -6.414 -8.686 1.00 97.50 87 THR A O 1
ATOM 713 N N . GLY A 1 88 ? 14.792 -5.298 -9.784 1.00 97.25 88 GLY A N 1
ATOM 714 C CA . GLY A 1 88 ? 13.770 -6.328 -9.643 1.00 97.25 88 GLY A CA 1
ATOM 715 C C . GLY A 1 88 ? 13.109 -6.367 -8.263 1.00 97.25 88 GLY A C 1
ATOM 716 O O . GLY A 1 88 ? 12.323 -7.282 -8.014 1.00 97.25 88 GLY A O 1
ATOM 717 N N . LEU A 1 89 ? 13.396 -5.412 -7.369 1.00 97.62 89 LEU A N 1
ATOM 718 C CA . LEU A 1 89 ? 12.826 -5.327 -6.021 1.00 97.62 89 LEU A CA 1
ATOM 719 C C . LEU A 1 89 ? 11.828 -4.173 -5.913 1.00 97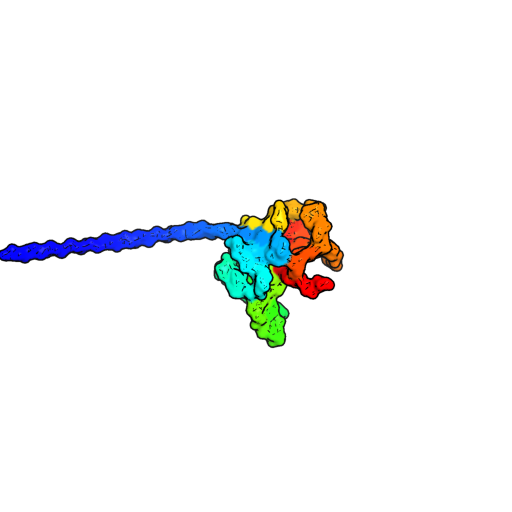.62 89 LEU A C 1
ATOM 721 O O . LEU A 1 89 ? 12.100 -3.054 -6.340 1.00 97.62 89 LEU A O 1
ATOM 725 N N . VAL A 1 90 ? 10.676 -4.444 -5.309 1.00 97.50 90 VAL A N 1
ATOM 726 C CA . VAL A 1 90 ? 9.656 -3.450 -4.973 1.00 97.50 90 VAL A CA 1
ATOM 727 C C . VAL A 1 90 ? 10.090 -2.712 -3.711 1.00 97.50 90 VAL A C 1
ATOM 729 O O . VAL A 1 90 ? 10.331 -3.333 -2.678 1.00 97.50 90 VAL A O 1
ATOM 732 N N . SER A 1 91 ? 10.173 -1.388 -3.790 1.00 96.88 91 SER A N 1
ATOM 733 C CA . SER A 1 91 ? 10.393 -0.515 -2.636 1.00 96.88 91 SER A CA 1
ATOM 734 C C . SER A 1 91 ? 9.075 -0.100 -1.986 1.00 96.88 91 SER A C 1
ATOM 736 O O . SER A 1 91 ? 8.988 -0.055 -0.758 1.00 96.88 91 SER A O 1
ATOM 738 N N . GLU A 1 92 ? 8.044 0.157 -2.796 1.00 97.50 92 GLU A N 1
ATOM 739 C CA . GLU A 1 92 ? 6.734 0.599 -2.319 1.00 97.50 92 GLU A CA 1
ATOM 740 C C . GLU A 1 92 ? 5.580 0.024 -3.141 1.00 97.50 92 GLU A C 1
ATOM 742 O O . GLU A 1 92 ? 5.659 -0.130 -4.364 1.00 97.50 92 GLU A O 1
ATOM 747 N N . PHE A 1 93 ? 4.468 -0.206 -2.451 1.00 98.12 93 PHE A N 1
ATOM 748 C CA . PHE A 1 93 ? 3.171 -0.537 -3.017 1.00 98.12 93 PHE A CA 1
ATOM 749 C C . PHE A 1 93 ? 2.150 0.498 -2.551 1.00 98.12 93 PHE A C 1
ATOM 751 O O . PHE A 1 93 ? 2.024 0.742 -1.352 1.00 98.12 93 PHE A O 1
ATOM 758 N N . GLN A 1 94 ? 1.396 1.082 -3.478 1.00 98.25 94 GLN A N 1
ATOM 759 C CA . GLN A 1 94 ? 0.387 2.095 -3.174 1.00 98.25 94 GLN A CA 1
ATOM 760 C C . GLN A 1 94 ? -0.996 1.660 -3.654 1.00 98.25 94 GLN A C 1
ATOM 762 O O . GLN A 1 94 ? -1.155 1.202 -4.786 1.00 98.25 94 GLN A O 1
ATOM 767 N N . LEU A 1 95 ? -1.988 1.851 -2.790 1.00 98.12 95 LEU A N 1
ATOM 768 C CA . LEU A 1 95 ? -3.416 1.694 -3.049 1.00 98.12 95 LEU A CA 1
ATOM 769 C C . LEU A 1 95 ? -4.064 3.078 -3.022 1.00 98.12 95 LEU A C 1
ATOM 771 O O . LEU A 1 95 ? -3.922 3.788 -2.029 1.00 98.12 95 LEU A O 1
ATOM 775 N N . TYR A 1 96 ? -4.781 3.451 -4.079 1.00 97.62 96 TYR A N 1
ATOM 776 C CA . TYR A 1 96 ? -5.502 4.724 -4.183 1.00 97.62 96 TYR A CA 1
ATOM 777 C C . TYR A 1 96 ? -6.990 4.476 -3.946 1.00 97.62 96 TYR A C 1
ATOM 779 O O . TYR A 1 96 ? -7.628 3.831 -4.765 1.00 97.62 96 TYR A O 1
ATOM 787 N N . LEU A 1 97 ? -7.542 4.947 -2.829 1.00 97.62 97 LEU A N 1
ATOM 788 C CA . LEU A 1 97 ? -8.922 4.680 -2.402 1.00 97.62 97 LEU A CA 1
ATOM 789 C C . LEU A 1 97 ? -9.885 5.838 -2.696 1.00 97.62 97 LEU A C 1
ATOM 791 O O . LEU A 1 97 ? -11.096 5.621 -2.726 1.00 97.62 97 LEU A O 1
ATOM 795 N N . ASP A 1 98 ? -9.362 7.051 -2.871 1.00 95.00 98 ASP A N 1
ATOM 796 C CA . ASP A 1 98 ? -10.159 8.254 -3.120 1.00 95.00 98 ASP A CA 1
ATOM 797 C C . ASP A 1 98 ? -9.347 9.313 -3.882 1.00 95.00 98 ASP A C 1
ATOM 799 O O . ASP A 1 98 ? -8.140 9.158 -4.093 1.00 95.00 98 ASP A O 1
ATOM 803 N N . GLY A 1 99 ? -10.019 10.394 -4.288 1.00 83.06 99 GLY A N 1
ATOM 804 C CA . GLY A 1 99 ? -9.437 11.531 -4.988 1.00 83.06 99 GLY A CA 1
ATOM 805 C C . GLY A 1 99 ? -8.188 12.069 -4.291 1.00 83.06 99 GLY A C 1
ATOM 806 O O . GLY A 1 99 ? -8.236 12.570 -3.168 1.00 83.06 99 GLY A O 1
ATOM 807 N N . VAL A 1 100 ? -7.069 11.973 -4.999 1.00 79.94 100 VAL A N 1
ATOM 808 C CA . VAL A 1 100 ? -5.794 12.620 -4.686 1.00 79.94 100 VAL A CA 1
ATOM 809 C C . VAL A 1 100 ? -5.494 13.641 -5.777 1.00 79.94 100 VAL A C 1
ATOM 811 O O . VAL A 1 100 ? -6.063 13.566 -6.870 1.00 79.94 100 VAL A O 1
ATOM 814 N N . GLU A 1 101 ? -4.565 14.560 -5.526 1.00 80.88 101 GLU A N 1
ATOM 815 C CA . GLU A 1 101 ? -4.078 15.452 -6.576 1.00 80.88 101 GLU A CA 1
ATOM 816 C C . GLU A 1 101 ? -3.594 14.651 -7.789 1.00 80.88 101 GLU A C 1
ATOM 818 O O . GLU A 1 101 ? -2.701 13.800 -7.699 1.00 80.88 101 GLU A O 1
ATOM 823 N N . SER A 1 102 ? -4.218 14.908 -8.939 1.00 81.19 102 SER A N 1
ATOM 824 C CA . SER A 1 102 ? -3.917 14.179 -10.160 1.00 81.19 102 SER A CA 1
ATOM 825 C C . SER A 1 102 ? -2.499 14.496 -10.615 1.00 81.19 102 SER A C 1
ATOM 827 O O . SER A 1 102 ? -2.140 15.652 -10.833 1.00 81.19 102 SER A O 1
ATOM 829 N N . ASN A 1 103 ? -1.704 13.461 -10.842 1.00 87.94 103 ASN A N 1
ATOM 830 C CA . ASN A 1 103 ? -0.425 13.588 -11.519 1.00 87.94 103 ASN A CA 1
ATOM 831 C C . ASN A 1 103 ? -0.236 12.405 -12.480 1.00 87.94 103 ASN A C 1
ATOM 833 O O . ASN A 1 103 ? -1.072 11.506 -12.573 1.00 87.94 103 ASN A O 1
ATOM 837 N N . LYS A 1 104 ? 0.888 12.378 -13.204 1.00 89.62 104 LYS A N 1
ATOM 838 C CA . LYS A 1 104 ? 1.137 11.352 -14.229 1.00 89.62 104 LYS A CA 1
ATOM 839 C C . LYS A 1 104 ? 1.200 9.913 -13.689 1.00 89.62 104 LYS A C 1
ATOM 841 O O . LYS A 1 104 ? 1.098 9.002 -14.504 1.00 89.62 104 LYS A O 1
ATOM 846 N N . ILE A 1 105 ? 1.382 9.689 -12.385 1.00 92.56 105 ILE A N 1
ATOM 847 C CA . ILE A 1 105 ? 1.502 8.346 -11.787 1.00 92.56 105 ILE A CA 1
ATOM 848 C C . ILE A 1 105 ? 0.235 7.875 -11.064 1.00 92.56 105 ILE A C 1
ATOM 850 O O . ILE A 1 105 ? 0.100 6.673 -10.842 1.00 92.56 105 ILE A O 1
ATOM 854 N N . VAL A 1 106 ? -0.692 8.786 -10.741 1.00 94.75 106 VAL A N 1
ATOM 855 C CA . VAL A 1 106 ? -1.979 8.448 -10.113 1.00 94.75 106 VAL A CA 1
ATOM 856 C C . VAL A 1 106 ? -2.790 7.541 -11.053 1.00 94.75 106 VAL A C 1
ATOM 858 O O . VAL A 1 106 ? -2.893 7.862 -12.246 1.00 94.75 106 VAL A O 1
ATOM 861 N N . PRO A 1 107 ? -3.333 6.409 -10.566 1.00 95.00 107 PRO A N 1
ATOM 862 C CA . PRO A 1 107 ? -4.208 5.535 -11.345 1.00 95.00 107 PRO A CA 1
ATOM 863 C C . PRO A 1 107 ? -5.482 6.240 -11.824 1.00 95.00 107 PRO A C 1
ATOM 865 O O . PRO A 1 107 ? -5.979 7.154 -11.173 1.00 95.00 107 PRO A O 1
ATOM 868 N N . LYS A 1 108 ? -6.046 5.791 -12.949 1.00 93.62 108 LYS A N 1
ATOM 869 C CA . LYS A 1 108 ? -7.322 6.329 -13.466 1.00 93.62 108 LYS A CA 1
ATOM 870 C C . LYS A 1 108 ? -8.563 5.844 -12.709 1.00 93.62 108 LYS A C 1
ATOM 872 O O . LYS A 1 108 ? -9.615 6.464 -12.833 1.00 93.62 108 LYS A O 1
ATOM 877 N N . SER A 1 109 ? -8.461 4.745 -11.966 1.00 93.62 109 SER A N 1
ATOM 878 C CA . SER A 1 109 ? -9.536 4.204 -11.130 1.00 93.62 109 SER A CA 1
ATOM 879 C C . SER A 1 109 ? -9.055 4.016 -9.699 1.00 93.62 109 SER A C 1
ATOM 881 O O . SER A 1 109 ? -7.854 3.941 -9.441 1.00 93.62 109 SER A O 1
ATOM 883 N N . PHE A 1 110 ? -9.997 3.927 -8.765 1.00 95.75 110 PHE A N 1
ATOM 884 C CA . PHE A 1 110 ? -9.693 3.665 -7.364 1.00 95.75 110 PHE A CA 1
ATOM 885 C C . PHE A 1 110 ? -9.687 2.168 -7.061 1.00 95.75 110 PHE A C 1
ATOM 887 O O . PHE A 1 110 ? -10.280 1.348 -7.762 1.00 95.75 110 PHE A O 1
ATOM 894 N N . TYR A 1 111 ? -8.994 1.819 -5.990 1.00 96.50 111 TYR A N 1
ATOM 895 C CA . TYR A 1 111 ? -8.947 0.488 -5.436 1.00 96.50 111 TYR A CA 1
ATOM 896 C C . TYR A 1 111 ? -10.288 0.152 -4.786 1.00 96.50 111 TYR A C 1
ATOM 898 O O . TYR A 1 111 ? -10.643 0.679 -3.734 1.00 96.50 111 TYR A O 1
ATOM 906 N N . GLU A 1 112 ? -11.015 -0.776 -5.401 1.00 95.69 112 GLU A N 1
ATOM 907 C CA . GLU A 1 112 ? -12.284 -1.294 -4.877 1.00 95.69 112 GLU A CA 1
ATOM 908 C C . GLU A 1 112 ? -12.148 -2.667 -4.204 1.00 95.69 112 GLU A C 1
ATOM 910 O O . GLU A 1 112 ? -13.148 -3.328 -3.908 1.00 95.69 112 GLU A O 1
ATOM 915 N N . GLY A 1 113 ? -10.913 -3.142 -4.046 1.00 96.00 113 GLY A N 1
ATOM 916 C CA . GLY A 1 113 ? -10.606 -4.434 -3.454 1.00 96.00 113 GLY A CA 1
ATOM 917 C C . GLY A 1 113 ? -10.740 -4.461 -1.933 1.00 96.00 113 GLY A C 1
ATOM 918 O O . GLY A 1 113 ? -11.155 -3.495 -1.294 1.00 96.00 113 GLY A O 1
ATOM 919 N N . LYS A 1 114 ? -10.353 -5.587 -1.327 1.00 97.88 114 LYS A N 1
ATOM 920 C CA . LYS A 1 114 ? -10.354 -5.745 0.134 1.00 97.88 114 LYS A CA 1
ATOM 921 C C . LYS A 1 114 ? -8.952 -5.531 0.690 1.00 97.88 114 LYS A C 1
ATOM 923 O O . LYS A 1 114 ? -8.057 -6.310 0.379 1.00 97.88 114 LYS A O 1
ATOM 928 N N . LEU A 1 115 ? -8.745 -4.500 1.506 1.00 98.56 115 LEU A N 1
ATOM 929 C CA . LEU A 1 115 ? -7.511 -4.310 2.271 1.00 98.56 115 LEU A CA 1
ATOM 930 C C . LEU A 1 115 ? -7.755 -4.704 3.729 1.00 98.56 115 LEU A C 1
ATOM 932 O O . LEU A 1 115 ? -8.621 -4.135 4.386 1.00 98.56 115 LEU A O 1
ATOM 936 N N . THR A 1 116 ? -6.971 -5.649 4.237 1.00 98.69 116 THR A N 1
ATOM 937 C CA . THR A 1 116 ? -6.985 -6.044 5.648 1.00 98.69 116 THR A CA 1
ATOM 938 C C . THR A 1 116 ? -5.593 -5.860 6.239 1.00 98.69 116 THR A C 1
ATOM 940 O O . THR A 1 116 ? -4.618 -6.390 5.705 1.00 98.69 116 THR A O 1
ATOM 943 N N . ILE A 1 117 ? -5.493 -5.147 7.356 1.00 98.44 117 ILE A N 1
ATOM 944 C CA . ILE A 1 117 ? -4.267 -5.038 8.150 1.00 98.44 117 ILE A CA 1
ATOM 945 C C . ILE A 1 117 ? -4.543 -5.704 9.493 1.00 98.44 117 ILE A C 1
ATOM 947 O O . ILE A 1 117 ? -5.452 -5.318 10.225 1.00 98.44 117 ILE A O 1
ATOM 951 N N . GLU A 1 118 ? -3.782 -6.748 9.795 1.00 97.25 118 GLU A N 1
ATOM 952 C CA . GLU A 1 118 ? -3.931 -7.611 10.960 1.00 97.25 118 GLU A CA 1
ATOM 953 C C . GLU A 1 118 ? -5.310 -8.286 11.003 1.00 97.25 118 GLU A C 1
ATOM 955 O O . GLU A 1 118 ? -5.521 -9.318 10.360 1.00 97.25 118 GLU A O 1
ATOM 960 N N . LYS A 1 119 ? -6.267 -7.710 11.737 1.00 96.00 119 LYS A N 1
ATOM 961 C CA . LYS A 1 119 ? -7.672 -8.160 11.809 1.00 96.00 119 LYS A CA 1
ATOM 962 C C . LYS A 1 119 ? -8.665 -7.049 11.447 1.00 96.00 119 LYS A C 1
ATOM 964 O O . LYS A 1 119 ? -9.857 -7.190 11.705 1.00 96.00 119 LYS A O 1
ATOM 969 N N . MET A 1 120 ? -8.176 -5.930 10.921 1.00 97.62 120 MET A N 1
ATOM 970 C CA . MET A 1 120 ? -8.965 -4.747 10.602 1.00 97.62 120 MET A CA 1
ATOM 971 C C . MET A 1 120 ? -9.118 -4.614 9.092 1.00 97.62 120 MET A C 1
ATOM 973 O O . MET A 1 120 ? -8.126 -4.591 8.366 1.00 97.62 120 MET A O 1
ATOM 977 N N . ASP A 1 121 ? -10.359 -4.488 8.632 1.00 98.31 121 ASP A N 1
ATOM 978 C CA . ASP A 1 121 ? -10.640 -4.093 7.257 1.00 98.31 121 ASP A CA 1
ATOM 979 C C . ASP A 1 121 ? -10.469 -2.575 7.129 1.00 98.31 121 ASP A C 1
ATOM 981 O O . ASP A 1 121 ? -11.032 -1.803 7.907 1.00 98.31 121 ASP A O 1
ATOM 985 N N . ILE A 1 122 ? -9.659 -2.160 6.159 1.00 98.38 122 ILE A N 1
ATOM 986 C CA . ILE A 1 122 ? -9.353 -0.760 5.877 1.00 98.38 122 ILE A CA 1
ATOM 987 C C . ILE A 1 122 ? -10.181 -0.324 4.678 1.00 98.38 122 ILE A C 1
ATOM 989 O O . ILE A 1 122 ? -10.170 -0.964 3.625 1.00 98.38 122 ILE A O 1
ATOM 993 N N . THR A 1 123 ? -10.884 0.790 4.833 1.00 98.19 123 THR A N 1
ATOM 994 C CA . THR A 1 123 ? -11.711 1.384 3.781 1.00 98.19 123 THR A CA 1
ATOM 995 C C . THR A 1 123 ? -11.429 2.878 3.684 1.00 98.19 123 THR A C 1
ATOM 997 O O . THR A 1 123 ? -10.824 3.459 4.582 1.00 98.19 123 THR A O 1
ATOM 1000 N N . ARG A 1 124 ? -11.948 3.541 2.645 1.00 97.75 124 ARG A N 1
ATOM 1001 C CA . ARG A 1 124 ? -11.885 5.010 2.513 1.00 97.75 124 ARG A CA 1
ATOM 1002 C C . ARG A 1 124 ? -12.458 5.786 3.714 1.00 97.75 124 ARG A C 1
ATOM 1004 O O . ARG A 1 124 ? -12.190 6.972 3.870 1.00 97.75 124 ARG A O 1
ATOM 1011 N N . ASN A 1 125 ? -13.296 5.137 4.526 1.00 98.12 125 ASN A N 1
ATOM 1012 C CA . ASN A 1 125 ? -13.950 5.737 5.688 1.00 98.12 125 ASN A CA 1
ATOM 1013 C C . ASN A 1 125 ? -13.231 5.448 7.009 1.00 98.12 125 ASN A C 1
ATOM 1015 O O . ASN A 1 125 ? -13.668 5.967 8.030 1.00 98.12 125 ASN A O 1
ATOM 1019 N N . THR A 1 126 ? -12.184 4.622 6.999 1.00 98.44 126 THR A N 1
ATOM 1020 C CA . THR A 1 126 ? -11.397 4.335 8.199 1.00 98.44 126 THR A CA 1
ATOM 1021 C C . THR A 1 126 ? -10.744 5.618 8.699 1.00 98.44 126 THR A C 1
ATOM 1023 O O . THR A 1 126 ? -10.068 6.273 7.910 1.00 98.44 126 THR A O 1
ATOM 1026 N N . THR A 1 127 ? -10.942 5.974 9.970 1.00 98.12 127 THR A N 1
ATOM 1027 C CA . THR A 1 127 ? -10.375 7.204 10.557 1.00 98.12 127 THR A CA 1
ATOM 1028 C C . THR A 1 127 ? -9.028 6.958 11.234 1.00 98.12 127 THR A C 1
ATOM 1030 O O . THR A 1 127 ? -8.672 5.820 11.561 1.00 98.12 127 THR A O 1
ATOM 1033 N N . ILE A 1 128 ? -8.268 8.027 11.498 1.00 97.81 128 ILE A N 1
ATOM 1034 C CA . ILE A 1 128 ? -6.981 7.910 12.194 1.00 97.81 128 ILE A CA 1
ATOM 1035 C C . ILE A 1 128 ? -7.150 7.427 13.641 1.00 97.81 128 ILE A C 1
ATOM 1037 O O . ILE A 1 128 ? -6.327 6.660 14.132 1.00 97.81 128 ILE A O 1
ATOM 1041 N N . GLU A 1 129 ? -8.240 7.786 14.318 1.00 98.00 129 GLU A N 1
ATOM 1042 C CA . GLU A 1 129 ? -8.551 7.305 15.668 1.00 98.00 129 GLU A CA 1
ATOM 1043 C C . GLU A 1 129 ? -8.796 5.791 15.674 1.00 98.00 129 GLU A C 1
ATOM 1045 O O . GLU A 1 129 ? -8.308 5.078 16.557 1.00 98.00 129 GLU A O 1
ATOM 1050 N N . GLU A 1 130 ? -9.513 5.277 14.669 1.00 98.25 130 GLU A N 1
ATOM 1051 C CA . GLU A 1 130 ? -9.715 3.838 14.498 1.00 98.25 130 GLU A CA 1
ATOM 1052 C C . GLU A 1 130 ? -8.391 3.117 14.232 1.00 98.25 130 GLU A C 1
ATOM 1054 O O . GLU A 1 130 ? -8.138 2.079 14.851 1.00 98.25 130 GLU A O 1
ATOM 1059 N N . LEU A 1 131 ? -7.533 3.677 13.368 1.00 98.19 131 LEU A N 1
ATOM 1060 C CA . LEU A 1 131 ? -6.197 3.138 13.103 1.00 98.19 131 LEU A CA 1
ATOM 1061 C C . LEU A 1 131 ? -5.352 3.099 14.373 1.00 98.19 131 LEU A C 1
ATOM 1063 O O . LEU A 1 131 ? -4.860 2.033 14.724 1.00 98.19 131 LEU A O 1
ATOM 1067 N N . ARG A 1 132 ? -5.237 4.211 15.106 1.00 98.00 132 ARG A N 1
ATOM 1068 C CA . ARG A 1 132 ? -4.469 4.287 16.359 1.00 98.00 132 ARG A CA 1
ATOM 1069 C C . ARG A 1 132 ? -4.943 3.266 17.382 1.00 98.00 132 ARG A C 1
ATOM 1071 O O . ARG A 1 132 ? -4.132 2.604 18.018 1.00 98.00 132 ARG A O 1
ATOM 1078 N N . LYS A 1 133 ? -6.258 3.072 17.502 1.00 97.88 133 LYS A N 1
ATOM 1079 C CA . LYS A 1 133 ? -6.831 2.063 18.400 1.00 97.88 133 LYS A CA 1
ATOM 1080 C C . LYS A 1 133 ? -6.515 0.636 17.949 1.00 97.88 133 LYS A C 1
ATOM 1082 O O . LYS A 1 133 ? -6.188 -0.215 18.773 1.00 97.88 133 LYS A O 1
ATOM 1087 N N . LYS A 1 134 ? -6.678 0.333 16.659 1.00 97.56 134 LYS A N 1
ATOM 1088 C CA . LYS A 1 134 ? -6.559 -1.033 16.119 1.00 97.56 134 LYS A CA 1
ATOM 1089 C C . LYS A 1 134 ? -5.121 -1.451 15.838 1.00 97.56 134 LYS A C 1
ATOM 1091 O O . LYS A 1 134 ? -4.838 -2.644 15.882 1.00 97.56 134 LYS A O 1
ATOM 1096 N N . LEU A 1 135 ? -4.240 -0.490 15.593 1.00 97.12 135 LEU A N 1
ATOM 1097 C CA . LEU A 1 135 ? -2.813 -0.652 15.340 1.00 97.12 135 LEU A CA 1
ATOM 1098 C C . LEU A 1 135 ? -1.979 -0.094 16.503 1.00 97.12 135 LEU A C 1
ATOM 1100 O O . LEU A 1 135 ? -0.825 0.254 16.304 1.00 97.12 135 LEU A O 1
ATOM 1104 N N . ALA A 1 136 ? -2.521 -0.047 17.726 1.00 97.31 136 ALA A N 1
ATOM 1105 C CA . ALA A 1 136 ? -1.825 0.473 18.913 1.00 97.31 136 ALA A CA 1
ATOM 1106 C C . ALA A 1 136 ? -0.504 -0.254 19.242 1.00 97.31 136 ALA A C 1
ATOM 1108 O O . ALA A 1 136 ? 0.315 0.237 20.009 1.00 97.31 136 ALA A O 1
ATOM 1109 N N . PHE A 1 137 ? -0.314 -1.451 18.685 1.00 96.56 137 PHE A N 1
ATOM 1110 C CA . PHE A 1 137 ? 0.898 -2.258 18.814 1.00 96.56 137 PHE A CA 1
ATOM 1111 C C . PHE A 1 137 ? 1.893 -2.055 17.655 1.00 96.56 137 PHE A C 1
ATOM 1113 O O . PHE A 1 137 ? 2.942 -2.695 17.632 1.00 96.56 137 PHE A O 1
ATOM 1120 N N . PHE A 1 138 ? 1.566 -1.207 16.678 1.00 97.50 138 PHE A N 1
ATOM 1121 C CA . PHE A 1 138 ? 2.528 -0.663 15.725 1.00 97.50 138 PHE A CA 1
ATOM 1122 C C . PHE A 1 138 ? 3.184 0.571 16.342 1.00 97.50 138 PHE A C 1
ATOM 1124 O O . PHE A 1 138 ? 2.567 1.303 17.114 1.00 97.50 138 PHE A O 1
ATOM 1131 N N . LYS A 1 139 ? 4.427 0.843 15.950 1.00 97.00 139 LYS A N 1
ATOM 1132 C CA . LYS A 1 139 ? 5.085 2.110 16.253 1.00 97.00 139 LYS A CA 1
ATOM 1133 C C . LYS A 1 139 ? 4.526 3.188 15.323 1.00 97.00 139 LYS A C 1
ATOM 1135 O O . LYS A 1 139 ? 4.764 3.124 14.118 1.00 97.00 139 LYS A O 1
ATOM 1140 N N . GLU A 1 140 ? 3.790 4.156 15.864 1.00 97.12 140 GLU A N 1
ATOM 1141 C CA . GLU A 1 140 ? 3.435 5.381 15.133 1.00 97.12 140 GLU A CA 1
ATOM 1142 C C . GLU A 1 140 ? 4.666 6.295 15.063 1.00 97.12 140 GLU A C 1
ATOM 1144 O O . GLU A 1 140 ? 5.407 6.438 16.038 1.00 97.12 140 GLU A O 1
ATOM 1149 N N . ILE A 1 141 ? 4.926 6.864 13.890 1.00 95.38 141 ILE A N 1
ATOM 1150 C CA . ILE A 1 141 ? 6.062 7.747 13.629 1.00 95.38 141 ILE A CA 1
ATOM 1151 C C . ILE A 1 141 ? 5.504 9.039 13.051 1.00 95.38 141 ILE A C 1
ATOM 1153 O O . ILE A 1 141 ? 4.787 9.012 12.049 1.00 95.38 141 ILE A O 1
ATOM 1157 N N . GLU A 1 142 ? 5.837 10.147 13.705 1.00 91.06 142 GLU A N 1
ATOM 1158 C CA . GLU A 1 142 ? 5.447 11.484 13.276 1.00 91.06 142 GLU A CA 1
ATOM 1159 C C . GLU A 1 142 ? 5.996 11.781 11.876 1.00 91.06 142 GLU A C 1
ATOM 1161 O O . GLU A 1 142 ? 7.114 11.386 11.524 1.00 91.06 142 GLU A O 1
ATOM 1166 N N . THR A 1 143 ? 5.178 12.443 11.065 1.00 92.81 143 THR A N 1
ATOM 1167 C CA . THR A 1 143 ? 5.561 12.936 9.745 1.00 92.81 143 THR A CA 1
ATOM 1168 C C . THR A 1 143 ? 5.475 14.450 9.740 1.00 92.81 143 THR A C 1
ATOM 1170 O O . THR A 1 143 ? 4.675 15.033 10.459 1.00 92.81 143 THR A O 1
ATOM 1173 N N . ASP A 1 144 ? 6.293 15.077 8.909 1.00 91.19 144 ASP A N 1
ATOM 1174 C CA . ASP A 1 144 ? 6.293 16.517 8.647 1.00 91.19 144 ASP A CA 1
ATOM 1175 C C . ASP A 1 144 ? 5.087 16.985 7.814 1.00 91.19 144 ASP A C 1
ATOM 1177 O O . ASP A 1 144 ? 4.787 18.174 7.764 1.00 91.19 144 ASP A O 1
ATOM 1181 N N . GLU A 1 145 ? 4.396 16.052 7.160 1.00 90.06 145 GLU A N 1
ATOM 1182 C CA . GLU A 1 145 ? 3.183 16.309 6.388 1.00 90.06 145 GLU A CA 1
ATOM 1183 C C . GLU A 1 145 ? 1.925 16.133 7.252 1.00 90.06 145 GLU A C 1
ATOM 1185 O O . GLU A 1 145 ? 1.710 15.069 7.845 1.00 90.06 145 GLU A O 1
ATOM 1190 N N . ASP A 1 146 ? 1.060 17.150 7.247 1.00 90.88 146 ASP A N 1
ATOM 1191 C CA . ASP A 1 146 ? -0.296 17.055 7.784 1.00 90.88 146 ASP A CA 1
ATOM 1192 C C . ASP A 1 146 ? -1.080 15.935 7.083 1.00 90.88 146 ASP A C 1
ATOM 1194 O O . ASP A 1 146 ? -0.883 15.644 5.902 1.00 90.88 146 ASP A O 1
ATOM 1198 N N . ASP A 1 147 ? -2.009 15.309 7.810 1.00 94.94 147 ASP A N 1
ATOM 1199 C CA . ASP A 1 147 ? -2.903 14.265 7.286 1.00 94.94 147 ASP A CA 1
ATOM 1200 C C . ASP A 1 147 ? -2.204 13.010 6.737 1.00 94.94 147 ASP A C 1
ATOM 1202 O O . ASP A 1 147 ? -2.830 12.153 6.099 1.00 94.94 147 ASP A O 1
ATOM 1206 N N . LYS A 1 148 ? -0.919 12.848 7.052 1.00 97.06 148 LYS A N 1
ATOM 1207 C CA . LYS A 1 148 ? -0.133 11.652 6.790 1.00 97.06 148 LYS A CA 1
ATOM 1208 C C . LYS A 1 148 ? 0.264 11.009 8.109 1.00 97.06 148 LYS A C 1
ATOM 1210 O O . LYS A 1 148 ? 0.675 11.670 9.050 1.00 97.06 148 LYS A O 1
ATOM 1215 N N . TYR A 1 149 ? 0.127 9.691 8.182 1.00 97.81 149 TYR A N 1
ATOM 1216 C CA . TYR A 1 149 ? 0.433 8.943 9.398 1.00 97.81 149 TYR A CA 1
ATOM 1217 C C . TYR A 1 149 ? 1.213 7.692 9.045 1.00 97.81 149 TYR A C 1
ATOM 1219 O O . TYR A 1 149 ? 0.775 6.907 8.198 1.00 97.81 149 TYR A O 1
ATOM 1227 N N . ARG A 1 150 ? 2.369 7.502 9.686 1.00 97.62 150 ARG A N 1
ATOM 1228 C CA . ARG A 1 150 ? 3.228 6.337 9.478 1.00 97.62 150 ARG A CA 1
ATOM 1229 C C . ARG A 1 150 ? 3.110 5.379 10.652 1.00 97.62 150 ARG A C 1
ATOM 1231 O O . ARG A 1 150 ? 3.330 5.766 11.792 1.00 97.62 150 ARG A O 1
ATOM 1238 N N . PHE A 1 151 ? 2.868 4.112 10.352 1.00 97.88 151 PHE A N 1
ATOM 1239 C CA . PHE A 1 151 ? 2.927 3.015 11.313 1.00 97.88 151 PHE A CA 1
ATOM 1240 C C . PHE A 1 151 ? 3.977 2.009 10.858 1.00 97.88 151 PHE A C 1
ATOM 1242 O O . PHE A 1 151 ? 4.073 1.726 9.662 1.00 97.88 151 PHE A O 1
ATOM 1249 N N . SER A 1 152 ? 4.744 1.433 11.780 1.00 97.44 152 SER A N 1
ATOM 1250 C CA . SER A 1 152 ? 5.633 0.320 11.451 1.00 97.44 152 SER A CA 1
ATOM 1251 C C . SER A 1 152 ? 5.652 -0.793 12.488 1.00 97.44 152 SER A C 1
ATOM 1253 O O . SER A 1 152 ? 5.465 -0.572 13.686 1.00 97.44 152 SER A O 1
ATOM 1255 N N . LYS A 1 153 ? 5.819 -2.022 11.996 1.00 96.25 153 LYS A N 1
ATOM 1256 C CA . LYS A 1 153 ? 5.897 -3.250 12.791 1.00 96.25 153 LYS A CA 1
ATOM 1257 C C . LYS A 1 153 ? 6.472 -4.378 11.936 1.00 96.25 153 LYS A C 1
ATOM 1259 O O . LYS A 1 153 ? 6.188 -4.450 10.742 1.00 96.25 153 LYS A O 1
ATOM 1264 N N . ASP A 1 154 ? 7.257 -5.267 12.543 1.00 95.50 154 ASP A N 1
ATOM 1265 C CA . ASP A 1 154 ? 7.744 -6.511 11.923 1.00 95.50 154 ASP A CA 1
ATOM 1266 C C . ASP A 1 154 ? 8.431 -6.309 10.553 1.00 95.50 154 ASP A C 1
ATOM 1268 O O . ASP A 1 154 ? 8.282 -7.116 9.637 1.00 95.50 154 ASP A O 1
ATOM 1272 N N . GLY A 1 155 ? 9.179 -5.210 10.393 1.00 95.44 155 GLY A N 1
ATOM 1273 C CA . GLY A 1 155 ? 9.902 -4.900 9.153 1.00 95.44 155 GLY A CA 1
ATOM 1274 C C . GLY A 1 155 ? 9.025 -4.388 8.004 1.00 95.44 155 GLY A C 1
ATOM 1275 O O . GLY A 1 155 ? 9.474 -4.386 6.857 1.00 95.44 155 GLY A O 1
ATOM 1276 N N . ILE A 1 156 ? 7.794 -3.953 8.289 1.00 97.31 156 ILE A N 1
ATOM 1277 C CA . ILE A 1 156 ? 6.875 -3.317 7.339 1.00 97.31 156 ILE A CA 1
ATOM 1278 C C . ILE A 1 156 ? 6.513 -1.928 7.857 1.00 97.31 156 ILE A C 1
ATOM 1280 O O . ILE A 1 156 ? 6.164 -1.775 9.028 1.00 97.31 156 ILE A O 1
ATOM 1284 N N . TYR A 1 157 ? 6.549 -0.929 6.977 1.00 97.56 157 TYR A N 1
ATOM 1285 C CA . TYR A 1 157 ? 5.946 0.374 7.245 1.00 97.56 157 TYR A CA 1
ATOM 1286 C C . TYR A 1 157 ? 4.683 0.551 6.407 1.00 97.56 157 TYR A C 1
ATOM 1288 O O . TYR A 1 157 ? 4.559 -0.008 5.314 1.00 97.56 157 TYR A O 1
ATOM 1296 N N . ILE A 1 158 ? 3.760 1.359 6.918 1.00 98.38 158 ILE A N 1
ATOM 1297 C CA . ILE A 1 158 ? 2.498 1.701 6.274 1.00 98.38 158 ILE A CA 1
ATOM 1298 C C . ILE A 1 158 ? 2.254 3.197 6.469 1.00 98.38 158 ILE A C 1
ATOM 1300 O O . ILE A 1 158 ? 2.240 3.672 7.603 1.00 98.38 158 ILE A O 1
ATOM 1304 N N . TYR A 1 159 ? 2.064 3.936 5.379 1.00 98.31 159 TYR A N 1
ATOM 1305 C CA . TYR A 1 159 ? 1.546 5.299 5.409 1.00 98.31 159 TYR A CA 1
ATOM 1306 C C . TYR A 1 159 ? 0.059 5.307 5.082 1.00 98.31 159 TYR A C 1
ATOM 1308 O O . TYR A 1 159 ? -0.374 4.685 4.108 1.00 98.31 159 TYR A O 1
ATOM 1316 N N . PHE A 1 160 ? -0.687 6.087 5.850 1.00 98.38 160 PHE A N 1
ATOM 1317 C CA . PHE A 1 160 ? -2.074 6.438 5.585 1.00 98.38 160 PHE A CA 1
ATOM 1318 C C . PHE A 1 160 ? -2.127 7.924 5.267 1.00 98.38 160 PHE A C 1
ATOM 1320 O O . PHE A 1 160 ? -1.696 8.733 6.084 1.00 98.38 160 PHE A O 1
ATOM 1327 N N . LEU A 1 161 ? -2.620 8.266 4.079 1.00 97.62 161 LEU A N 1
ATOM 1328 C CA . LEU A 1 161 ? -2.810 9.646 3.649 1.00 97.62 161 LEU A CA 1
ATOM 1329 C C . LEU A 1 161 ? -4.302 9.955 3.589 1.00 97.62 161 LEU A C 1
ATOM 1331 O O . LEU A 1 161 ? -5.055 9.282 2.877 1.00 97.62 161 LEU A O 1
ATOM 1335 N N . TYR A 1 162 ? -4.710 10.993 4.303 1.00 97.06 162 TYR A N 1
ATOM 1336 C CA . TYR A 1 162 ? -6.066 11.516 4.295 1.00 97.06 162 TYR A CA 1
ATOM 1337 C C . TYR A 1 162 ? -6.157 12.727 3.366 1.00 97.06 162 TYR A C 1
ATOM 1339 O O . TYR A 1 162 ? -5.185 13.446 3.160 1.00 97.06 162 TYR A O 1
ATOM 1347 N N . ASN A 1 163 ? -7.315 12.929 2.740 1.00 95.50 163 ASN A N 1
ATOM 1348 C CA . ASN A 1 163 ? -7.589 14.154 1.988 1.00 95.50 163 ASN A CA 1
ATOM 1349 C C . ASN A 1 163 ? -8.161 15.253 2.904 1.00 95.50 163 ASN A C 1
ATOM 1351 O O . ASN A 1 163 ? -8.464 15.013 4.073 1.00 95.50 163 ASN A O 1
ATOM 1355 N N . ALA A 1 164 ? -8.391 16.445 2.349 1.00 94.44 164 ALA A N 1
ATOM 1356 C CA . ALA A 1 164 ? -8.941 17.592 3.080 1.00 94.44 164 ALA A CA 1
ATOM 1357 C C . ALA A 1 164 ? -10.304 17.321 3.756 1.00 94.44 164 ALA A C 1
ATOM 1359 O O . ALA A 1 164 ? -10.654 17.983 4.729 1.00 94.44 164 ALA A O 1
ATOM 1360 N N . THR A 1 165 ? -11.068 16.328 3.282 1.00 95.19 165 THR A N 1
ATOM 1361 C CA . THR A 1 165 ? -12.348 15.905 3.888 1.00 95.19 165 THR A CA 1
ATOM 1362 C C . THR A 1 165 ? -12.188 14.813 4.953 1.00 95.19 165 THR A C 1
ATOM 1364 O O . THR A 1 165 ? -13.174 14.214 5.384 1.00 95.19 165 THR A O 1
ATOM 1367 N N . LYS A 1 166 ? -10.945 14.527 5.362 1.00 95.75 166 LYS A N 1
ATOM 1368 C CA . LYS A 1 166 ? -10.566 13.466 6.306 1.00 95.75 166 LYS A CA 1
ATOM 1369 C C . LYS A 1 166 ? -10.999 12.063 5.860 1.00 95.75 166 LYS A C 1
ATOM 1371 O O . LYS A 1 166 ? -11.245 11.186 6.686 1.00 95.75 166 LYS A O 1
ATOM 1376 N N . LYS A 1 167 ? -11.069 11.822 4.546 1.00 97.12 167 LYS A N 1
ATOM 1377 C CA . LYS A 1 167 ? -11.225 10.477 3.969 1.00 97.12 167 LYS A CA 1
ATOM 1378 C C . LYS A 1 167 ? -9.867 9.893 3.622 1.00 97.12 167 LYS A C 1
ATOM 1380 O O . LYS A 1 167 ? -8.996 10.604 3.124 1.00 97.12 167 LYS A O 1
ATOM 1385 N N . LEU A 1 168 ? -9.698 8.597 3.876 1.00 97.75 168 LEU A N 1
ATOM 1386 C CA . LEU A 1 168 ? -8.473 7.882 3.541 1.00 97.75 168 LEU A CA 1
ATOM 1387 C C . LEU A 1 168 ? -8.372 7.770 2.017 1.00 97.75 168 LEU A C 1
ATOM 1389 O O . LEU A 1 168 ? -9.158 7.061 1.388 1.00 97.75 168 LEU A O 1
ATOM 1393 N N . SER A 1 169 ? -7.406 8.475 1.434 1.00 97.75 169 SER A N 1
ATOM 1394 C CA . SER A 1 169 ? -7.246 8.597 -0.016 1.00 97.75 169 SER A CA 1
ATOM 1395 C C . SER A 1 169 ? -6.184 7.658 -0.568 1.00 97.75 169 SER A C 1
ATOM 1397 O O . SER A 1 169 ? -6.314 7.167 -1.690 1.00 97.75 169 SER A O 1
ATOM 1399 N N . LYS A 1 170 ? -5.147 7.359 0.220 1.00 97.88 170 LYS A N 1
ATOM 1400 C CA . LYS A 1 170 ? -4.050 6.492 -0.206 1.00 97.88 170 LYS A CA 1
ATOM 1401 C C . LYS A 1 170 ? -3.457 5.715 0.962 1.00 97.88 170 LYS A C 1
ATOM 1403 O O . LYS A 1 170 ? -3.241 6.263 2.041 1.00 97.88 170 LYS A O 1
ATOM 1408 N N . VAL A 1 171 ? -3.146 4.448 0.709 1.00 98.56 171 VAL A N 1
ATOM 1409 C CA . VAL A 1 171 ? -2.356 3.600 1.607 1.00 98.56 171 VAL A CA 1
ATOM 1410 C C . VAL A 1 171 ? -1.089 3.181 0.879 1.00 98.56 171 VAL A C 1
ATOM 1412 O O . VAL A 1 171 ? -1.165 2.567 -0.184 1.00 98.56 171 VAL A O 1
ATOM 1415 N N . THR A 1 172 ? 0.068 3.490 1.454 1.00 98.38 172 THR A N 1
ATOM 1416 C CA . THR A 1 172 ? 1.377 3.056 0.947 1.00 98.38 172 THR A CA 1
ATOM 1417 C C . THR A 1 172 ? 1.982 2.072 1.929 1.00 98.38 172 THR A C 1
ATOM 1419 O O . THR A 1 172 ? 1.960 2.333 3.125 1.00 98.38 172 THR A O 1
ATOM 1422 N N . PHE A 1 173 ? 2.565 0.974 1.462 1.00 98.38 173 PHE A N 1
ATOM 1423 C CA . PHE A 1 173 ? 3.345 0.083 2.316 1.00 98.38 173 PHE A CA 1
ATOM 1424 C C . PHE A 1 173 ? 4.610 -0.405 1.617 1.00 98.38 173 PHE A C 1
ATOM 1426 O O . PHE A 1 173 ? 4.666 -0.542 0.393 1.00 98.38 173 PHE A O 1
ATOM 1433 N N . GLY A 1 174 ? 5.633 -0.666 2.420 1.00 97.50 174 GLY A N 1
ATOM 1434 C CA . GLY A 1 174 ? 6.968 -1.029 1.967 1.00 97.50 174 GLY A CA 1
ATOM 1435 C C . GLY A 1 174 ? 7.732 -1.773 3.055 1.00 97.50 174 GLY A C 1
ATOM 1436 O O . GLY A 1 174 ? 7.273 -1.892 4.196 1.00 97.50 174 GLY A O 1
ATOM 1437 N N . LYS A 1 175 ? 8.918 -2.270 2.710 1.00 95.75 175 LYS A N 1
ATOM 1438 C CA . LYS A 1 175 ? 9.839 -2.831 3.700 1.00 95.75 175 LYS A CA 1
ATOM 1439 C C . LYS A 1 175 ? 10.355 -1.707 4.599 1.00 95.75 175 LYS A C 1
ATOM 1441 O O . LYS A 1 175 ? 10.890 -0.722 4.096 1.00 95.75 175 LYS A O 1
ATOM 1446 N N . ASP A 1 176 ? 10.220 -1.854 5.914 1.00 94.06 176 ASP A N 1
ATOM 1447 C CA . ASP A 1 176 ? 10.852 -0.940 6.863 1.00 94.06 176 ASP A CA 1
ATOM 1448 C C . ASP A 1 176 ? 12.330 -1.298 7.002 1.00 94.06 176 ASP A C 1
ATOM 1450 O O . ASP A 1 176 ? 12.692 -2.414 7.382 1.00 94.06 176 ASP A O 1
ATOM 1454 N N . LEU A 1 177 ? 13.187 -0.354 6.625 1.00 86.50 177 LEU A N 1
ATOM 1455 C CA . LEU A 1 177 ? 14.638 -0.489 6.729 1.00 86.50 177 LEU A CA 1
ATOM 1456 C C . LEU A 1 177 ? 15.171 0.118 8.030 1.00 86.50 177 LEU A C 1
ATOM 1458 O O . LEU A 1 177 ? 16.345 -0.072 8.347 1.00 86.50 177 LEU A O 1
ATOM 1462 N N . VAL A 1 178 ? 14.322 0.826 8.780 1.00 71.75 178 VAL A N 1
ATOM 1463 C CA . VAL A 1 178 ? 14.664 1.378 10.087 1.00 71.75 178 VAL A CA 1
ATOM 1464 C C . VAL A 1 178 ? 14.498 0.259 11.114 1.00 71.75 178 VAL A C 1
ATOM 1466 O O . VAL A 1 178 ? 13.378 -0.163 11.398 1.00 71.75 178 VAL A O 1
ATOM 1469 N N . LYS A 1 179 ? 15.621 -0.270 11.607 1.00 57.44 179 LYS A N 1
ATOM 1470 C CA . LYS A 1 179 ? 15.643 -1.185 12.756 1.00 57.44 179 LYS A CA 1
ATOM 1471 C C . LYS A 1 179 ? 15.571 -0.405 14.060 1.00 57.44 179 LYS A C 1
ATOM 1473 O O . LYS A 1 179 ? 16.203 0.672 14.120 1.00 57.44 179 LYS A O 1
#